Protein AF-A0A525NKQ2-F1 (afdb_monomer)

Sequence (47 aa):
MARKRKGRDISGWLVVDKPVGPTSTTVVNKVRWALNATKAGHAGTLD

Structure (mmCIF, N/CA/C/O backbone):
data_AF-A0A525NKQ2-F1
#
_entry.id   AF-A0A525NKQ2-F1
#
loop_
_atom_site.group_PDB
_atom_site.id
_atom_site.type_symbol
_atom_site.label_atom_id
_atom_site.label_alt_id
_atom_site.label_comp_id
_atom_site.label_asym_id
_atom_site.label_entity_id
_atom_site.label_seq_id
_atom_site.pdbx_PDB_ins_code
_atom_site.Cartn_x
_atom_site.Cartn_y
_atom_site.Cartn_z
_atom_site.occupancy
_atom_site.B_iso_or_equiv
_atom_site.auth_seq_id
_atom_site.auth_comp_id
_atom_site.auth_asym_id
_atom_site.auth_atom_id
_atom_site.pdbx_PDB_model_num
ATOM 1 N N . MET A 1 1 ? -16.057 17.170 18.209 1.00 52.94 1 MET A N 1
ATOM 2 C CA . MET A 1 1 ? -15.672 16.812 16.823 1.00 52.94 1 MET A CA 1
ATOM 3 C C . MET A 1 1 ? -15.570 15.297 16.724 1.00 52.94 1 MET A C 1
ATOM 5 O O . MET A 1 1 ? -14.713 14.719 17.380 1.00 52.94 1 MET A O 1
ATOM 9 N N . ALA A 1 2 ? -16.482 14.638 16.007 1.00 52.41 2 ALA A N 1
ATOM 10 C CA . ALA A 1 2 ? -16.490 13.178 15.907 1.00 52.41 2 ALA A CA 1
ATOM 11 C C . ALA A 1 2 ? -15.168 12.679 15.296 1.00 52.41 2 ALA A C 1
ATOM 13 O O . ALA A 1 2 ? -14.788 13.114 14.208 1.00 52.41 2 ALA A O 1
ATOM 14 N N . ARG A 1 3 ? -14.454 11.782 15.991 1.00 65.12 3 ARG A N 1
ATOM 15 C CA . ARG A 1 3 ? -13.242 11.131 15.474 1.00 65.12 3 ARG A CA 1
ATOM 16 C C . ARG A 1 3 ? -13.645 10.304 14.249 1.00 65.12 3 ARG A C 1
ATOM 18 O O . ARG A 1 3 ? -14.209 9.220 14.377 1.00 65.12 3 ARG A O 1
ATOM 25 N N . LYS A 1 4 ? -13.444 10.884 13.065 1.00 60.50 4 LYS A N 1
ATOM 26 C CA . LYS A 1 4 ? -13.860 10.348 11.763 1.00 60.50 4 LYS A CA 1
ATOM 27 C C . LYS A 1 4 ? -13.294 8.931 11.581 1.00 60.50 4 LYS A C 1
ATOM 29 O O . LYS A 1 4 ? -12.138 8.684 11.916 1.00 60.50 4 LYS A O 1
ATOM 34 N N . ARG A 1 5 ? -14.165 8.024 11.116 1.00 60.47 5 ARG A N 1
ATOM 35 C CA . ARG A 1 5 ? -14.041 6.553 11.053 1.00 60.47 5 ARG A CA 1
ATOM 36 C C . ARG A 1 5 ? -12.589 6.051 10.963 1.00 60.47 5 ARG A C 1
ATOM 38 O O . ARG A 1 5 ? -11.939 6.218 9.933 1.00 60.47 5 ARG A O 1
ATOM 45 N N . LYS A 1 6 ? -12.110 5.371 12.016 1.00 74.50 6 LYS A N 1
ATOM 46 C CA . LYS A 1 6 ? -11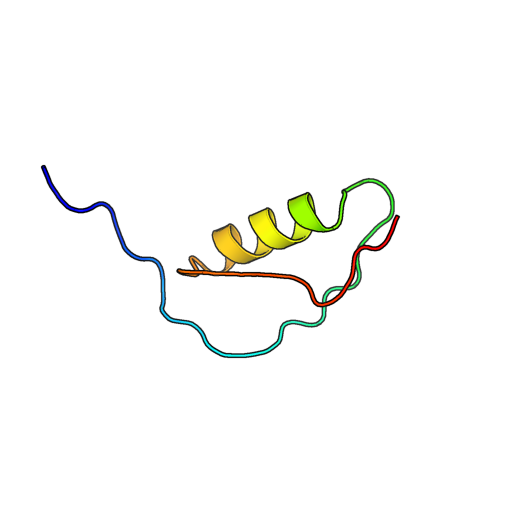.021 4.391 11.866 1.00 74.50 6 LYS A CA 1
ATOM 47 C C . LYS A 1 6 ? -11.535 3.363 10.854 1.00 74.50 6 LYS A C 1
ATOM 49 O O . LYS A 1 6 ? -12.643 2.862 11.028 1.00 74.50 6 LYS A O 1
ATOM 54 N N . GLY A 1 7 ? -10.783 3.120 9.782 1.00 89.94 7 GLY A N 1
ATOM 55 C CA . GLY A 1 7 ? -11.074 2.023 8.860 1.00 89.94 7 GLY A CA 1
ATOM 56 C C . GLY A 1 7 ? -11.142 0.672 9.585 1.00 89.94 7 GLY A C 1
ATOM 57 O O . GLY A 1 7 ? -10.984 0.580 10.803 1.00 89.94 7 GLY A O 1
ATOM 58 N N . ARG A 1 8 ? -11.345 -0.400 8.833 1.00 94.81 8 ARG A N 1
ATOM 59 C CA . ARG A 1 8 ? -11.203 -1.772 9.305 1.00 94.81 8 ARG A CA 1
ATOM 60 C C . ARG A 1 8 ? -9.762 -2.022 9.737 1.00 94.81 8 ARG A C 1
ATOM 62 O O . ARG A 1 8 ? -8.829 -1.706 8.997 1.00 94.81 8 ARG A O 1
ATOM 69 N N . ASP A 1 9 ? -9.603 -2.591 10.924 1.00 94.88 9 ASP A N 1
ATOM 70 C CA . ASP A 1 9 ? -8.318 -3.104 11.379 1.00 94.88 9 ASP A CA 1
ATOM 71 C C . ASP A 1 9 ? -8.059 -4.435 10.666 1.00 94.88 9 ASP A C 1
ATOM 73 O O . ASP A 1 9 ? -8.717 -5.436 10.942 1.00 94.88 9 ASP A O 1
ATOM 77 N N . ILE A 1 10 ? -7.209 -4.399 9.639 1.00 93.81 10 ILE A N 1
ATOM 78 C CA . ILE A 1 10 ? -6.933 -5.532 8.753 1.00 93.81 10 ILE A CA 1
ATOM 79 C C . ILE A 1 10 ? -5.448 -5.849 8.857 1.00 93.81 10 ILE A C 1
ATOM 81 O O . ILE A 1 10 ? -4.608 -4.987 8.599 1.00 93.81 10 ILE A O 1
ATOM 85 N N . SER A 1 11 ? -5.149 -7.105 9.173 1.00 96.12 11 SER A N 1
ATOM 86 C CA . SER A 1 11 ? -3.795 -7.649 9.221 1.00 96.12 11 SER A CA 1
ATOM 87 C C . SER A 1 11 ? -3.648 -8.719 8.148 1.00 96.12 11 SER A C 1
ATOM 89 O O . SER A 1 11 ? -4.466 -9.634 8.073 1.00 96.12 11 SER A O 1
ATOM 91 N N . GLY A 1 12 ? -2.618 -8.608 7.313 1.00 96.00 12 GLY A N 1
ATOM 92 C CA . GLY A 1 12 ? -2.340 -9.580 6.261 1.00 96.00 12 GLY A CA 1
ATOM 93 C C . GLY A 1 12 ? -1.516 -9.000 5.118 1.00 96.00 12 GLY A C 1
ATOM 94 O O . GLY A 1 12 ? -1.126 -7.832 5.141 1.00 96.00 12 GLY A O 1
ATOM 95 N N . TRP A 1 13 ? -1.285 -9.836 4.110 1.00 96.88 13 TRP A N 1
ATOM 96 C CA . TRP A 1 13 ? -0.616 -9.467 2.868 1.00 96.88 13 TRP A CA 1
ATOM 97 C C . TRP A 1 13 ? -1.608 -9.515 1.711 1.00 96.88 13 TRP A C 1
ATOM 99 O O . TRP A 1 13 ? -2.412 -10.440 1.613 1.00 96.88 13 TRP A O 1
ATOM 109 N N . LEU A 1 14 ? -1.531 -8.525 0.827 1.00 96.62 14 LEU A N 1
ATOM 110 C CA . LEU A 1 14 ? -2.233 -8.519 -0.449 1.00 96.62 14 LEU A CA 1
ATOM 111 C C . LEU A 1 14 ? -1.181 -8.472 -1.552 1.00 96.62 14 LEU A C 1
ATOM 113 O O . LEU A 1 14 ? -0.468 -7.478 -1.683 1.00 96.62 14 LEU A O 1
ATOM 117 N N . VAL A 1 15 ? -1.088 -9.545 -2.332 1.00 96.69 15 VAL A N 1
ATOM 118 C CA . VAL A 1 15 ? -0.242 -9.571 -3.526 1.00 96.69 15 VAL A CA 1
ATOM 119 C C . VAL A 1 15 ? -0.983 -8.829 -4.630 1.00 96.69 15 VAL A C 1
ATOM 121 O O . VAL A 1 15 ? -2.113 -9.180 -4.966 1.00 96.69 15 VAL A O 1
ATOM 124 N N . VAL A 1 16 ? -0.365 -7.776 -5.160 1.00 95.25 16 VAL A N 1
ATOM 125 C CA . VAL A 1 16 ? -0.934 -6.959 -6.233 1.00 95.25 16 VAL A CA 1
ATOM 126 C C . VAL A 1 16 ? 0.008 -7.004 -7.420 1.00 95.25 16 VAL A C 1
ATOM 128 O O . VAL A 1 16 ? 1.170 -6.621 -7.299 1.00 95.25 16 VAL A O 1
ATOM 131 N N . ASP A 1 17 ? -0.516 -7.427 -8.564 1.00 96.00 17 ASP A N 1
ATOM 132 C CA . ASP A 1 17 ? 0.154 -7.257 -9.846 1.00 96.00 17 ASP A CA 1
ATOM 133 C C . ASP A 1 17 ? 0.013 -5.790 -10.281 1.00 96.00 17 ASP A C 1
ATOM 135 O O . ASP A 1 17 ? -1.063 -5.337 -10.685 1.00 96.00 17 ASP A O 1
ATOM 139 N N . LYS A 1 18 ? 1.063 -4.992 -10.059 1.00 93.31 18 LYS A N 1
ATOM 140 C CA . LYS A 1 18 ? 1.043 -3.553 -10.348 1.00 93.31 18 LYS A CA 1
ATOM 141 C C . LYS A 1 18 ? 1.134 -3.343 -11.866 1.00 93.31 18 LYS A C 1
ATOM 143 O O . LYS A 1 18 ? 2.165 -3.681 -12.442 1.00 93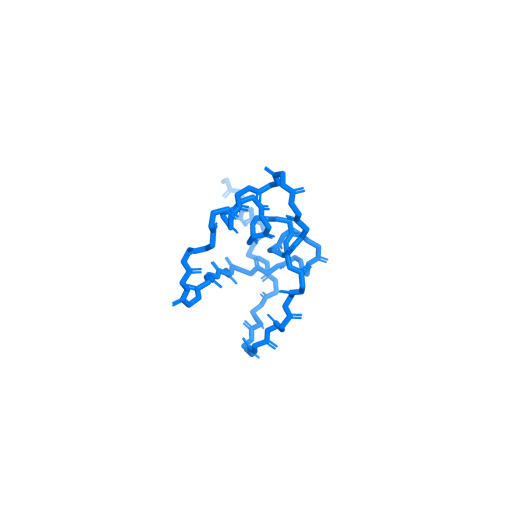.31 18 LYS A O 1
ATOM 148 N N . PRO A 1 19 ? 0.154 -2.673 -12.504 1.00 92.88 19 PRO A N 1
ATOM 149 C CA . PRO A 1 19 ? 0.274 -2.324 -13.912 1.00 92.88 19 PRO A CA 1
ATOM 150 C C . PRO A 1 19 ? 1.296 -1.198 -14.123 1.00 92.88 19 PRO A C 1
ATOM 152 O O . PRO A 1 19 ? 1.591 -0.412 -13.217 1.00 92.88 19 PRO A O 1
ATOM 155 N N . VAL A 1 20 ? 1.790 -1.073 -15.354 1.00 94.69 20 VAL A N 1
ATOM 156 C CA . VAL A 1 20 ? 2.605 0.072 -15.784 1.00 94.69 20 VAL A CA 1
ATOM 157 C C . VAL A 1 20 ? 1.777 1.360 -15.708 1.00 94.69 20 VAL A C 1
ATOM 159 O O . VAL A 1 20 ? 0.591 1.367 -16.043 1.00 94.69 20 VAL A O 1
ATOM 162 N N . GLY A 1 21 ? 2.392 2.456 -15.251 1.00 95.31 21 GLY A N 1
ATOM 163 C CA . GLY A 1 21 ? 1.758 3.775 -15.146 1.00 95.31 21 GLY A CA 1
ATOM 164 C C . GLY A 1 21 ? 1.631 4.295 -13.709 1.00 95.31 21 GLY A C 1
ATOM 165 O O . GLY A 1 21 ? 2.239 5.316 -13.390 1.00 95.31 21 GLY A O 1
ATOM 166 N N . PRO A 1 22 ? 0.845 3.665 -12.813 1.00 95.81 22 PRO A N 1
ATOM 167 C CA . PRO A 1 22 ? 0.742 4.119 -11.432 1.00 95.81 22 PRO A CA 1
ATOM 168 C C . PRO A 1 22 ? 2.003 3.798 -10.621 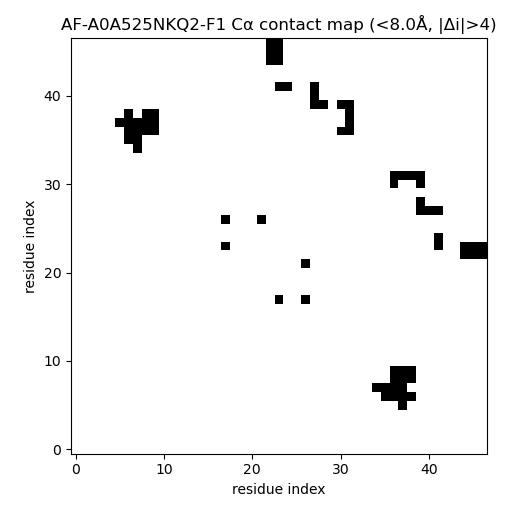1.00 95.81 22 PRO A C 1
ATOM 170 O O . PRO A 1 22 ? 2.566 2.704 -10.694 1.00 95.81 22 PRO A O 1
ATOM 173 N N . THR A 1 23 ? 2.377 4.734 -9.748 1.00 96.94 23 THR A N 1
ATOM 174 C CA . THR A 1 23 ? 3.411 4.497 -8.733 1.00 96.94 23 THR A CA 1
ATOM 175 C C . THR A 1 23 ? 2.949 3.460 -7.706 1.00 96.94 23 THR A C 1
ATOM 177 O O . THR A 1 23 ? 1.748 3.283 -7.460 1.00 96.94 23 THR A O 1
ATOM 180 N N . SER A 1 24 ? 3.909 2.831 -7.028 1.00 96.25 24 SER A N 1
ATOM 181 C CA . SER A 1 24 ? 3.643 1.896 -5.926 1.00 96.25 24 SER A CA 1
ATOM 182 C C . SER A 1 24 ? 2.780 2.525 -4.814 1.00 96.25 24 SER A C 1
ATOM 184 O O . SER A 1 24 ? 1.834 1.905 -4.323 1.00 96.25 24 SER A O 1
ATOM 186 N N . THR A 1 25 ? 3.006 3.801 -4.487 1.00 97.31 25 THR A N 1
ATOM 187 C CA . THR A 1 25 ? 2.207 4.554 -3.503 1.00 97.31 25 THR A CA 1
ATOM 188 C C . THR A 1 25 ? 0.758 4.750 -3.952 1.00 97.31 25 THR A C 1
ATOM 190 O O . THR A 1 25 ? -0.169 4.613 -3.148 1.00 97.31 25 THR A O 1
ATOM 193 N N . THR A 1 26 ? 0.530 5.031 -5.240 1.00 97.81 26 THR A N 1
ATOM 194 C CA . THR A 1 26 ? -0.827 5.168 -5.792 1.00 97.81 26 THR A CA 1
ATOM 195 C C . THR A 1 26 ? -1.613 3.865 -5.643 1.00 97.81 26 THR A C 1
ATOM 197 O O . THR A 1 26 ? -2.788 3.897 -5.266 1.00 97.81 26 THR A O 1
ATOM 200 N N . VAL A 1 27 ? -0.971 2.718 -5.880 1.00 97.62 27 VAL A N 1
ATOM 201 C CA . VAL A 1 27 ? -1.590 1.398 -5.685 1.00 97.62 27 VAL A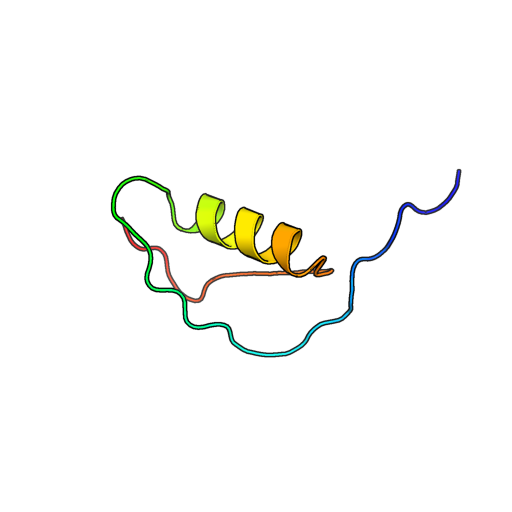 CA 1
ATOM 202 C C . VAL A 1 27 ? -1.924 1.156 -4.213 1.00 97.62 27 VAL A C 1
ATOM 204 O O . VAL A 1 27 ? -3.066 0.813 -3.906 1.00 97.62 27 VAL A O 1
ATOM 207 N N . VAL A 1 28 ? -0.992 1.415 -3.289 1.00 97.56 28 VAL A N 1
ATOM 208 C CA . VAL A 1 28 ? -1.241 1.278 -1.839 1.00 97.56 28 VAL A CA 1
ATOM 209 C C . VAL A 1 28 ? -2.428 2.132 -1.382 1.00 97.56 28 VAL A C 1
ATOM 211 O O . VAL A 1 28 ? -3.273 1.656 -0.619 1.00 97.56 28 VAL A O 1
ATOM 214 N N . ASN A 1 29 ? -2.548 3.367 -1.877 1.00 97.50 29 ASN A N 1
ATOM 215 C CA . ASN A 1 29 ? -3.674 4.244 -1.548 1.00 97.50 29 ASN A CA 1
ATOM 216 C C . ASN A 1 29 ? -5.014 3.688 -2.050 1.00 97.50 29 ASN A C 1
ATOM 218 O O . ASN A 1 29 ? -6.002 3.716 -1.311 1.00 97.50 29 ASN A O 1
ATOM 222 N N . LYS A 1 30 ? -5.046 3.133 -3.270 1.00 97.12 30 LYS A N 1
ATOM 223 C CA . LYS A 1 30 ? -6.240 2.464 -3.809 1.00 97.12 30 LYS A CA 1
ATOM 224 C C . LYS A 1 30 ? -6.621 1.237 -2.984 1.00 97.12 30 LYS A C 1
ATOM 226 O O . LYS A 1 30 ? -7.791 1.096 -2.642 1.00 97.12 30 LYS A O 1
ATOM 231 N N . VAL A 1 31 ? -5.653 0.398 -2.611 1.00 97.00 31 VAL A N 1
ATOM 232 C CA . VAL A 1 31 ? -5.881 -0.787 -1.763 1.00 97.00 31 VAL A CA 1
ATOM 233 C C . VAL A 1 31 ? -6.449 -0.385 -0.403 1.00 97.00 31 VAL A C 1
ATOM 235 O O . VAL A 1 31 ? -7.461 -0.936 0.033 1.00 97.00 31 VAL A O 1
ATOM 238 N N . ARG A 1 32 ? -5.849 0.617 0.254 1.00 96.50 32 ARG A N 1
ATOM 239 C CA . ARG A 1 32 ? -6.332 1.124 1.544 1.00 96.50 32 ARG A CA 1
ATOM 240 C C . ARG A 1 32 ? -7.778 1.608 1.454 1.00 96.50 32 ARG A C 1
ATOM 242 O O . ARG A 1 32 ? -8.567 1.315 2.349 1.00 96.50 32 ARG A O 1
ATOM 249 N N . TRP A 1 33 ? -8.120 2.338 0.393 1.00 96.06 33 TRP A N 1
ATOM 250 C CA . TRP A 1 33 ? -9.483 2.813 0.159 1.00 96.06 33 TRP A CA 1
ATOM 251 C C . TRP A 1 33 ? -10.455 1.660 -0.121 1.00 96.06 33 TRP A C 1
ATOM 253 O O . TRP A 1 33 ? -11.478 1.561 0.554 1.00 96.06 33 TRP A O 1
ATOM 263 N N . ALA A 1 34 ? -10.112 0.758 -1.044 1.00 96.75 34 ALA A N 1
ATOM 264 C CA . ALA A 1 34 ? -10.975 -0.342 -1.477 1.00 96.75 34 ALA A CA 1
ATOM 265 C C . ALA A 1 34 ? -11.310 -1.312 -0.334 1.00 96.75 34 ALA A C 1
ATOM 267 O O . ALA A 1 34 ? -12.436 -1.793 -0.232 1.00 96.75 34 ALA A O 1
ATOM 268 N N . LEU A 1 35 ? -10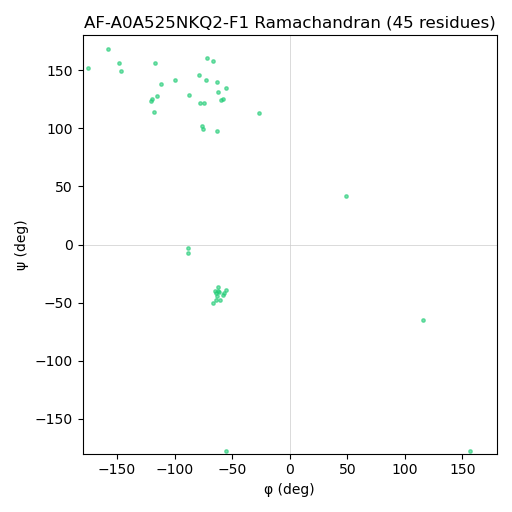.353 -1.562 0.562 1.00 96.12 35 LEU A N 1
ATOM 269 C CA . LEU A 1 35 ? -10.550 -2.416 1.736 1.00 96.12 35 LEU A CA 1
ATOM 270 C C . LEU A 1 35 ? -11.076 -1.652 2.959 1.00 96.12 35 LEU A C 1
ATOM 272 O O . LEU A 1 35 ? -11.317 -2.258 4.006 1.00 96.12 35 LEU A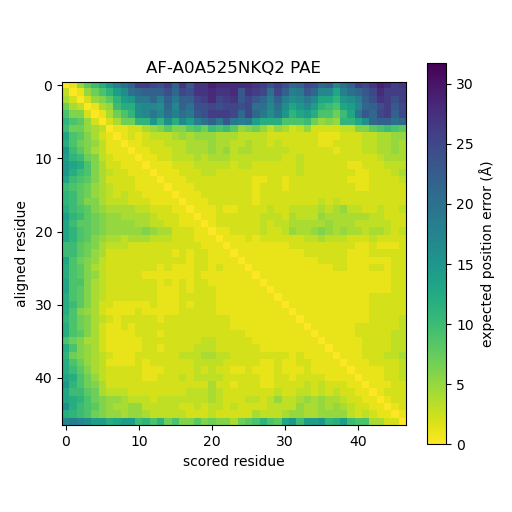 O 1
ATOM 276 N N . ASN A 1 36 ? -11.240 -0.328 2.848 1.00 95.94 36 ASN A N 1
ATOM 277 C CA . ASN A 1 36 ? -11.501 0.573 3.966 1.00 95.94 36 ASN A CA 1
ATOM 278 C C . ASN A 1 36 ? -10.516 0.331 5.127 1.00 95.94 36 ASN A C 1
ATOM 280 O O . ASN A 1 36 ? -10.927 0.283 6.279 1.00 95.94 36 ASN A O 1
ATOM 284 N N . ALA A 1 37 ? -9.229 0.113 4.846 1.00 96.06 37 ALA A N 1
ATOM 285 C CA . ALA A 1 37 ? -8.237 -0.271 5.849 1.00 96.06 37 ALA A CA 1
ATOM 286 C C . ALA A 1 37 ? -7.748 0.927 6.684 1.00 96.06 37 ALA A C 1
ATOM 288 O O . ALA A 1 37 ? -7.591 2.052 6.187 1.00 96.06 37 ALA A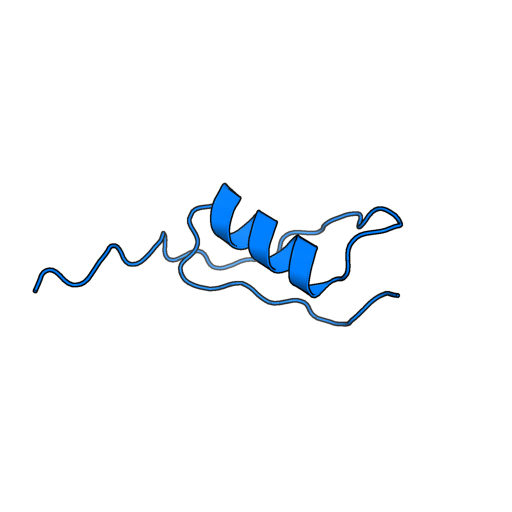 O 1
ATOM 289 N N . THR A 1 38 ? -7.443 0.687 7.962 1.00 95.44 38 THR A N 1
ATOM 290 C CA . THR A 1 38 ? -6.802 1.682 8.844 1.00 95.44 38 THR A CA 1
ATOM 291 C C . THR A 1 38 ? -5.418 2.090 8.341 1.00 95.44 38 THR A C 1
ATOM 293 O O . THR A 1 38 ? -5.081 3.277 8.386 1.00 95.44 38 THR A O 1
ATOM 296 N N . LYS A 1 39 ? -4.638 1.126 7.840 1.00 94.94 39 LYS A N 1
ATOM 297 C CA . LYS A 1 39 ? -3.261 1.286 7.361 1.00 94.94 39 LYS A CA 1
ATOM 298 C C . LYS A 1 39 ? -2.992 0.326 6.198 1.00 94.94 39 LYS A C 1
ATOM 300 O O . LYS A 1 39 ? -3.554 -0.759 6.149 1.00 94.94 39 LYS A O 1
ATOM 305 N N . ALA A 1 40 ? -2.123 0.738 5.281 1.00 97.00 40 ALA A N 1
ATOM 306 C CA . ALA A 1 40 ? -1.541 -0.112 4.245 1.00 97.00 40 ALA A CA 1
ATOM 307 C C . ALA A 1 40 ? -0.123 0.391 3.919 1.00 97.00 40 ALA A C 1
ATOM 309 O O . ALA A 1 40 ? 0.178 1.563 4.159 1.00 97.00 40 ALA A O 1
ATOM 310 N N . GLY A 1 41 ? 0.732 -0.487 3.393 1.00 97.12 41 GLY A N 1
ATOM 311 C CA . GLY A 1 41 ? 2.103 -0.193 2.964 1.00 97.12 41 GLY A CA 1
ATOM 312 C C . GLY A 1 41 ? 2.586 -1.230 1.946 1.00 97.12 41 GLY A C 1
ATOM 313 O O . GLY A 1 41 ? 1.925 -2.249 1.760 1.00 97.12 41 GLY A O 1
ATOM 314 N N . HIS A 1 42 ? 3.714 -0.967 1.285 1.00 96.94 42 HIS A N 1
ATOM 315 C CA . HIS A 1 42 ? 4.358 -1.904 0.356 1.00 96.94 42 HIS A CA 1
ATOM 316 C C . HIS A 1 42 ? 5.747 -2.308 0.867 1.00 96.94 42 HIS A C 1
ATOM 318 O O . HIS A 1 42 ? 6.370 -1.572 1.629 1.00 96.94 42 HIS A O 1
ATOM 324 N N . ALA A 1 43 ? 6.236 -3.471 0.432 1.00 95.69 43 ALA A N 1
ATOM 325 C CA . ALA A 1 43 ? 7.545 -4.002 0.830 1.00 95.69 43 ALA A CA 1
ATOM 326 C C . ALA A 1 43 ? 8.709 -3.527 -0.064 1.00 95.69 43 ALA A C 1
ATOM 328 O O . ALA A 1 43 ? 9.866 -3.777 0.248 1.00 95.69 43 ALA A O 1
ATOM 329 N N . GLY A 1 44 ? 8.417 -2.826 -1.159 1.00 93.88 44 GLY A N 1
ATOM 330 C CA . GLY A 1 44 ? 9.418 -2.263 -2.060 1.00 93.88 44 GLY A CA 1
ATOM 331 C C . GLY A 1 44 ? 8.747 -1.433 -3.143 1.00 93.88 44 GLY A C 1
ATOM 332 O O . GLY A 1 44 ? 7.578 -1.663 -3.457 1.00 93.88 44 GLY A O 1
ATOM 333 N N . THR A 1 45 ? 9.456 -0.434 -3.653 1.00 94.62 45 THR A N 1
ATOM 334 C CA . THR A 1 45 ? 8.964 0.398 -4.751 1.00 94.62 45 THR A CA 1
ATOM 335 C C . THR A 1 45 ? 9.345 -0.259 -6.067 1.00 94.62 45 THR A C 1
ATOM 337 O O . THR A 1 45 ? 10.506 -0.591 -6.278 1.00 94.62 45 THR A O 1
ATOM 340 N N . LEU A 1 46 ? 8.360 -0.432 -6.936 1.00 88.81 46 LEU A N 1
ATOM 341 C CA . LEU A 1 46 ? 8.557 -0.703 -8.353 1.00 88.81 46 LEU A CA 1
ATOM 342 C C . LEU A 1 46 ? 8.379 0.603 -9.132 1.00 88.81 46 LEU A C 1
ATOM 344 O O . LEU A 1 46 ? 7.474 1.382 -8.785 1.00 88.81 46 LEU A O 1
ATOM 348 N N . ASP A 1 47 ? 9.204 0.791 -10.163 1.00 82.94 47 ASP A N 1
ATOM 349 C CA . ASP A 1 47 ? 9.074 1.874 -11.148 1.00 82.94 47 ASP A CA 1
ATOM 350 C C . ASP A 1 47 ? 7.729 1.795 -11.896 1.00 82.94 47 ASP A C 1
A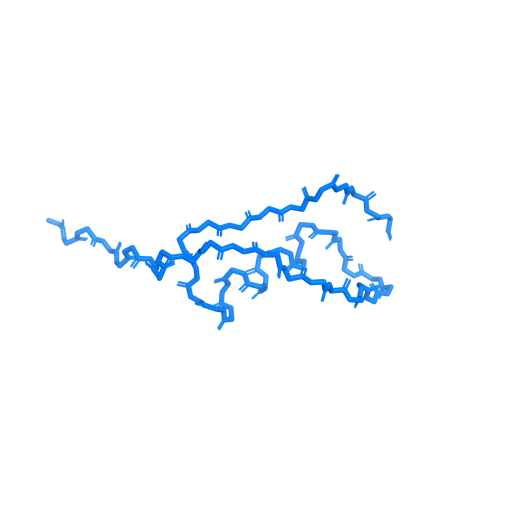TOM 352 O O . ASP A 1 47 ? 7.228 0.676 -12.179 1.00 82.94 47 ASP A O 1
#

Foldseek 3Di:
DPPPDQFDADDDDDDDPDDPDDWPVRVQVVVCVVRSHNDGDDPDTDD

Mean predicted aligned error: 4.8 Å

Radius of gyration: 12.31 Å; Cα contacts (8 Å, |Δi|>4): 36; chains: 1; bounding box: 26×26×33 Å

Nearest PDB structures (foldseek):
  2mx1-assembly1_A  TM=2.220E-01  e=9.144E+00  Escherichia coli K-12

Solvent-accessible surface area (backbone atoms only — not comparable to full-atom values): 3292 Å² total; per-residue (Å²): 131,83,82,73,78,78,40,46,90,71,87,86,85,82,92,72,90,77,62,89,85,61,48,50,67,58,50,39,54,50,53,24,58,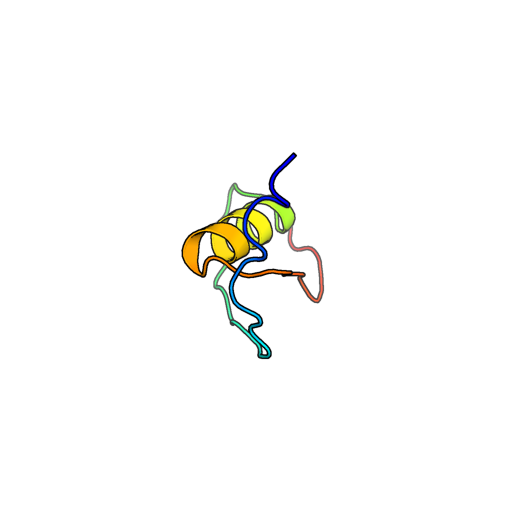77,66,39,32,63,65,71,78,78,97,68,83,58,126

Secondary structure (DSSP, 8-state):
-------B---S-----PPSSS-HHHHHHHHHHHTTBS----SS---

pLDDT: mean 90.95, std 12.04, range [52.41, 97.81]